Protein AF-A0A1G2BJH5-F1 (afdb_monomer)

Solvent-accessible surface area (backbone atoms only — not comparable to full-atom values): 9255 Å² total; per-residue (Å²): 137,87,85,88,83,87,76,66,68,89,82,49,71,80,88,60,64,67,27,56,28,34,37,33,25,47,55,52,72,94,43,48,67,60,52,50,51,55,51,32,71,76,46,79,70,42,60,51,77,48,66,36,75,42,27,45,55,39,62,68,63,79,41,74,65,32,55,54,51,52,48,44,44,51,58,42,42,40,68,60,23,53,36,45,31,40,36,36,33,43,56,61,62,34,68,76,72,56,25,59,83,67,36,97,41,74,65,56,45,48,54,50,50,54,51,51,39,53,53,40,43,54,52,50,38,71,79,36,75,82,39,49,71,45,35,32,41,32,42,79,55,98,91,38,84,44,78,44,73,63,79,77,98,69,83,90,86,86,131

Secondary structure (DSSP, 8-state):
-PPP----GGGS-TT----SEEEEE---GGGHHHHHHHHHHHHTT-EEEEE-TTTHHHHHTT-HHHHHHHHHIIIIIITTT--SEEEEEEESS-GGGT-GGGSSSHHHHHHHHHHHHHHHHHHHHHH-TTSEEEEEEEEEETTEEEEEE----S-----

Organism: NCBI:txid1798549

InterPro domains:
  IPR036874 Carbonic anhydrase superfamily [SSF53056] (22-122)
  IPR046871 RBE_0009-like [PF20393] (20-134)

Sequence (159 aa):
MHKNYSIPLASLPFEKHRCRSAAISCIDFRFLDADRQFIHSLTEGNFDHIKIAGAGKILLAGSPLRGEITNTIRNVCVKLHGITELIVLNHWDCGAYGSSKSFSSPQEEEERHIRDLTEVRSFLHSEFPSLAIIVGYSTVTGGQLEYRLVEHNGAPGNR

Structure (mmCIF, N/CA/C/O backbone):
data_AF-A0A1G2BJH5-F1
#
_entry.id   AF-A0A1G2BJH5-F1
#
loop_
_atom_site.group_PDB
_atom_site.id
_atom_site.type_symbol
_atom_site.label_atom_id
_atom_site.la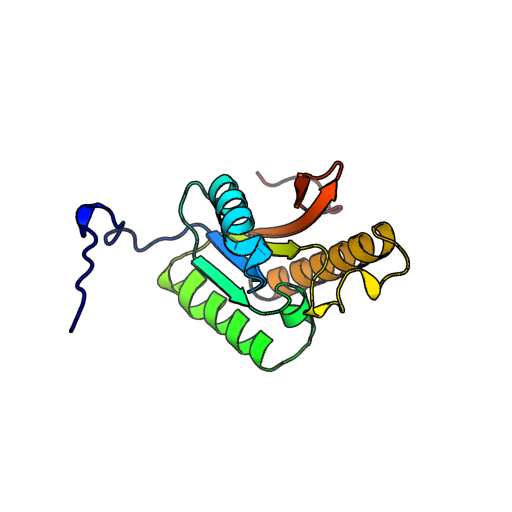bel_alt_id
_atom_site.label_comp_id
_atom_site.label_asym_id
_atom_site.label_entity_id
_atom_site.label_seq_id
_atom_site.pdbx_PDB_ins_code
_atom_site.Cartn_x
_atom_site.Cartn_y
_atom_site.Cartn_z
_atom_site.occupancy
_atom_site.B_iso_or_equiv
_atom_site.auth_seq_id
_atom_site.auth_comp_id
_atom_site.auth_asym_id
_atom_site.auth_atom_id
_atom_site.pdbx_PDB_model_num
ATOM 1 N N . MET A 1 1 ? -34.392 -6.679 -16.413 1.00 70.88 1 MET A N 1
ATOM 2 C CA . MET A 1 1 ? -34.359 -7.916 -15.602 1.00 70.88 1 MET A CA 1
ATOM 3 C C . MET A 1 1 ? -33.323 -7.706 -14.505 1.00 70.88 1 MET A C 1
ATOM 5 O O . MET A 1 1 ? -32.163 -7.505 -14.838 1.00 70.88 1 MET A O 1
ATOM 9 N N . HIS A 1 2 ? -33.729 -7.637 -13.237 1.00 81.75 2 HIS A N 1
ATOM 10 C CA . HIS A 1 2 ? -32.799 -7.453 -12.115 1.00 81.75 2 HIS A CA 1
ATOM 11 C C . HIS A 1 2 ? -32.342 -8.826 -11.608 1.00 81.75 2 HIS A C 1
ATOM 13 O O . HIS A 1 2 ? -33.177 -9.699 -11.382 1.00 81.75 2 HIS A O 1
ATOM 19 N N . LYS A 1 3 ? -31.026 -9.035 -11.476 1.00 88.50 3 LYS A N 1
ATOM 20 C CA . LYS A 1 3 ? -30.456 -10.212 -10.805 1.00 88.50 3 LYS A CA 1
ATOM 21 C C . LYS A 1 3 ? -30.138 -9.825 -9.364 1.00 88.50 3 LYS A C 1
ATOM 23 O O . LYS A 1 3 ? -29.388 -8.877 -9.151 1.00 88.50 3 LYS A O 1
ATOM 28 N N . ASN A 1 4 ? -30.705 -10.555 -8.408 1.00 92.38 4 ASN A N 1
ATOM 29 C CA . ASN A 1 4 ? -30.448 -10.354 -6.985 1.00 92.38 4 ASN A CA 1
ATOM 30 C C . ASN A 1 4 ? -29.336 -11.301 -6.525 1.00 92.38 4 ASN A C 1
ATOM 32 O O . ASN A 1 4 ? -29.376 -12.492 -6.829 1.00 92.38 4 ASN A O 1
ATOM 36 N N . TYR A 1 5 ? -28.379 -10.769 -5.769 1.00 93.50 5 TYR A N 1
ATOM 37 C CA . TYR A 1 5 ? -27.326 -11.527 -5.095 1.00 93.50 5 TYR A CA 1
ATOM 38 C C . TYR A 1 5 ? -27.412 -11.215 -3.600 1.00 93.50 5 TYR A C 1
ATOM 40 O O . TYR A 1 5 ? -27.575 -10.053 -3.229 1.00 93.50 5 TYR A O 1
ATOM 48 N N . SER A 1 6 ? -27.330 -12.232 -2.744 1.00 93.50 6 SER A N 1
ATOM 49 C CA . SER A 1 6 ? -27.428 -12.079 -1.289 1.00 93.50 6 SER A CA 1
ATOM 50 C C . SER A 1 6 ? -26.234 -12.718 -0.596 1.00 93.50 6 SER A C 1
ATOM 52 O O . SER A 1 6 ? -25.885 -13.858 -0.901 1.00 93.50 6 SER A O 1
ATOM 54 N N . ILE A 1 7 ? -25.659 -12.006 0.370 1.00 92.62 7 ILE A N 1
ATOM 55 C CA . ILE A 1 7 ? -24.632 -12.516 1.279 1.00 92.62 7 ILE A CA 1
ATOM 56 C C . ILE A 1 7 ? -25.258 -12.563 2.680 1.00 92.62 7 ILE A C 1
ATOM 58 O O . ILE A 1 7 ? -25.816 -11.550 3.109 1.00 92.62 7 ILE A O 1
ATOM 62 N N . PRO A 1 8 ? -25.217 -13.702 3.394 1.00 92.75 8 PRO A N 1
ATOM 63 C CA . PRO A 1 8 ? -25.731 -13.774 4.757 1.00 92.75 8 PRO A CA 1
ATOM 64 C C . PRO A 1 8 ? -25.012 -12.779 5.673 1.00 92.75 8 PRO A C 1
ATOM 66 O O . PRO A 1 8 ? -23.789 -12.781 5.744 1.00 92.75 8 PRO A O 1
ATOM 69 N N . LEU A 1 9 ? -25.749 -11.964 6.435 1.00 90.31 9 LEU A N 1
ATOM 70 C CA . LEU A 1 9 ? -25.121 -11.013 7.367 1.00 90.31 9 LEU A CA 1
ATOM 71 C C . LEU A 1 9 ? -24.232 -11.719 8.402 1.00 90.31 9 LEU A C 1
ATOM 73 O O . LEU A 1 9 ? -23.202 -11.183 8.789 1.00 90.31 9 LEU A O 1
ATOM 77 N N . ALA A 1 10 ? -24.584 -12.951 8.783 1.00 89.75 10 ALA A N 1
ATOM 78 C CA . ALA A 1 10 ? -23.805 -13.779 9.701 1.00 89.75 10 ALA A CA 1
ATOM 79 C C . ALA A 1 10 ? -22.397 -14.140 9.184 1.00 89.75 10 ALA A C 1
ATOM 81 O O . ALA A 1 10 ? -21.549 -14.530 9.981 1.00 89.75 10 ALA A O 1
ATOM 82 N N . SER A 1 11 ? -22.127 -14.019 7.876 1.00 88.31 11 SER A N 1
ATOM 83 C CA . SER A 1 11 ? -20.782 -14.223 7.320 1.00 88.31 11 SER A CA 1
ATOM 84 C C . SER A 1 11 ? -19.931 -12.950 7.308 1.00 88.31 11 SER A C 1
ATOM 86 O O . SER A 1 11 ? -18.807 -12.980 6.813 1.00 88.31 11 SER A O 1
ATOM 88 N N . LEU A 1 12 ? -20.461 -11.826 7.796 1.00 87.88 12 LEU A N 1
ATOM 89 C CA . LEU A 1 12 ? -19.784 -10.534 7.828 1.00 87.88 12 LEU A CA 1
ATOM 90 C C . LEU A 1 12 ? -19.560 -10.091 9.282 1.00 87.88 12 LEU A C 1
ATOM 92 O O . LEU A 1 12 ? -20.447 -10.245 10.122 1.00 87.88 12 LEU A O 1
ATOM 96 N N . PRO A 1 13 ? -18.394 -9.514 9.610 1.00 84.25 13 PRO A N 1
ATOM 97 C CA . PRO A 1 13 ? -18.048 -9.167 10.983 1.00 84.25 13 PRO A CA 1
ATOM 98 C C . PRO A 1 13 ? -18.628 -7.803 11.409 1.00 84.25 13 PRO A C 1
ATOM 100 O O . PRO A 1 13 ? -17.881 -6.941 11.854 1.00 84.25 13 PRO A O 1
ATOM 103 N N . PHE A 1 14 ? -19.943 -7.587 11.285 1.00 82.25 14 PHE A N 1
ATOM 104 C CA . PHE A 1 14 ? -20.576 -6.279 11.554 1.00 82.25 14 PHE A CA 1
ATOM 105 C C . PHE A 1 14 ? -20.359 -5.741 12.975 1.00 82.25 14 PHE A C 1
ATOM 107 O O . PHE A 1 14 ? -20.275 -4.531 13.158 1.00 82.25 14 PHE A O 1
ATOM 114 N N . GLU A 1 15 ? -20.216 -6.629 13.958 1.00 80.12 15 GLU A N 1
ATOM 115 C CA . GLU A 1 15 ? -19.953 -6.266 15.359 1.00 80.12 15 GLU A CA 1
ATOM 116 C C . GLU A 1 15 ? -18.501 -5.804 15.600 1.00 80.12 15 GLU A C 1
ATOM 118 O O . GLU A 1 15 ? -18.168 -5.266 16.658 1.00 80.12 15 GLU A O 1
ATOM 123 N N . LYS A 1 16 ? -17.588 -6.032 14.642 1.00 80.69 16 LYS A N 1
ATOM 124 C CA . LYS A 1 16 ? -16.192 -5.601 14.763 1.00 80.69 16 LYS A CA 1
ATOM 125 C C . LYS A 1 16 ? -16.062 -4.151 14.309 1.00 80.69 16 LYS A C 1
ATOM 127 O O . LYS A 1 16 ? -15.967 -3.864 13.123 1.00 80.69 16 LYS A O 1
ATOM 132 N N . HIS A 1 17 ? -15.950 -3.244 15.273 1.00 77.75 17 HIS A N 1
ATOM 133 C CA . HIS A 1 17 ? -15.637 -1.831 15.016 1.00 77.75 17 HIS A CA 1
ATOM 134 C C . HIS A 1 17 ? -14.144 -1.504 15.115 1.00 77.75 17 HIS A C 1
ATOM 136 O O . HIS A 1 17 ? -13.753 -0.353 14.953 1.00 77.75 17 HIS A O 1
ATOM 142 N N . ARG A 1 18 ? -13.308 -2.507 15.414 1.00 84.12 18 ARG A N 1
ATOM 143 C CA . ARG A 1 18 ? -11.859 -2.351 15.506 1.00 84.12 18 ARG A CA 1
ATOM 144 C C . ARG A 1 18 ? -11.133 -3.145 14.437 1.00 84.12 18 ARG A C 1
ATOM 146 O O . ARG A 1 18 ? -11.415 -4.323 14.207 1.00 84.12 18 ARG A O 1
ATOM 153 N N . CYS A 1 19 ? -10.151 -2.486 13.850 1.00 86.56 19 CYS A N 1
ATOM 154 C CA . CYS A 1 19 ? -9.262 -3.015 12.844 1.00 86.56 19 CYS A CA 1
ATOM 155 C C . CYS A 1 19 ? -7.834 -2.764 13.319 1.00 86.56 19 CYS A C 1
ATOM 157 O O . CYS A 1 19 ? -7.489 -1.628 13.620 1.00 86.56 19 CYS A O 1
ATOM 159 N N . ARG A 1 20 ? -7.013 -3.809 13.448 1.00 89.94 20 ARG A N 1
ATOM 160 C CA . ARG A 1 20 ? -5.632 -3.652 13.935 1.00 89.94 20 ARG A CA 1
ATOM 161 C C . ARG A 1 20 ? -4.755 -2.947 12.902 1.00 89.94 20 ARG A C 1
ATOM 163 O O . ARG A 1 20 ? -3.885 -2.162 13.273 1.00 89.94 20 ARG A O 1
ATOM 170 N N . SER A 1 21 ? -5.010 -3.208 11.626 1.00 96.38 21 SER A N 1
ATOM 171 C CA . SER A 1 21 ? -4.107 -2.846 10.542 1.00 96.38 21 SER A CA 1
ATOM 172 C C . SER A 1 21 ? -4.85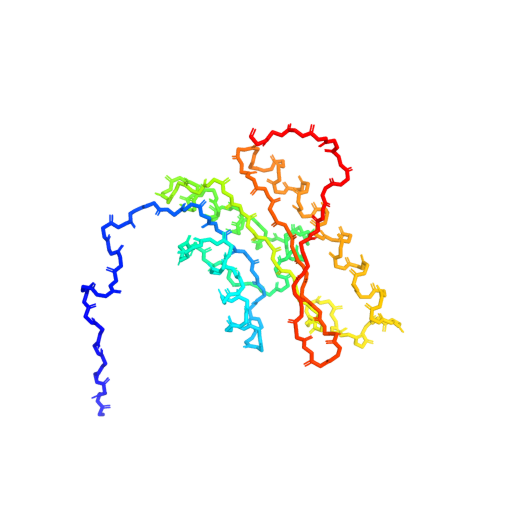0 -2.062 9.466 1.00 96.38 21 SER A C 1
ATOM 174 O O . SER A 1 21 ? -6.034 -2.281 9.219 1.00 96.38 21 SER A O 1
ATOM 176 N N . ALA A 1 22 ? -4.154 -1.167 8.782 1.00 97.81 22 ALA A N 1
ATOM 177 C CA . ALA A 1 22 ? -4.567 -0.700 7.464 1.00 97.81 22 ALA A CA 1
ATOM 178 C C . ALA A 1 22 ? -3.466 -1.014 6.456 1.00 97.81 22 ALA A C 1
ATOM 180 O O . ALA A 1 22 ? -2.295 -1.134 6.817 1.00 97.81 22 ALA A O 1
ATOM 181 N N . ALA A 1 23 ? -3.831 -1.126 5.188 1.00 98.19 23 ALA A N 1
ATOM 182 C CA . ALA A 1 23 ? -2.897 -1.346 4.103 1.00 98.19 23 ALA A CA 1
ATOM 183 C C . ALA A 1 23 ? -3.153 -0.389 2.941 1.00 98.19 23 ALA A C 1
ATOM 185 O O . ALA A 1 23 ? -4.296 -0.097 2.590 1.00 98.19 23 ALA A O 1
ATOM 186 N N . ILE A 1 24 ? -2.073 0.050 2.304 1.00 98.44 24 ILE A N 1
ATOM 187 C CA . ILE A 1 24 ? -2.071 0.828 1.069 1.00 98.44 24 ILE A CA 1
ATOM 188 C C . ILE A 1 24 ? -1.361 -0.006 0.009 1.00 98.44 24 ILE A C 1
ATOM 190 O O . ILE A 1 24 ? -0.232 -0.442 0.215 1.00 98.44 24 ILE A O 1
ATOM 194 N N . SER A 1 25 ? -2.003 -0.231 -1.132 1.00 98.38 25 SER A N 1
ATOM 195 C CA . SER A 1 25 ? -1.370 -0.914 -2.272 1.00 98.38 25 SER A CA 1
ATOM 196 C C . SER A 1 25 ? -1.902 -0.368 -3.589 1.00 98.38 25 SER A C 1
ATOM 198 O O . SER A 1 25 ? -2.861 0.411 -3.608 1.00 98.38 25 SER A O 1
ATOM 200 N N . CYS A 1 26 ? -1.276 -0.761 -4.695 1.00 98.12 26 CYS A N 1
ATOM 201 C CA . CYS A 1 26 ? -1.670 -0.256 -5.998 1.00 98.12 26 CYS A CA 1
ATOM 202 C C . CYS A 1 26 ? -3.081 -0.733 -6.371 1.00 98.12 26 CYS A C 1
ATOM 204 O O . CYS A 1 26 ? -3.491 -1.845 -6.033 1.00 98.12 26 CYS A O 1
ATOM 206 N N . ILE A 1 27 ? -3.813 0.103 -7.110 1.00 97.94 27 ILE A N 1
ATOM 207 C CA . ILE A 1 27 ? -5.110 -0.251 -7.715 1.00 97.94 27 ILE A CA 1
ATOM 208 C C . ILE A 1 27 ? -4.975 -1.260 -8.875 1.00 97.94 27 ILE A C 1
ATOM 210 O O . ILE A 1 27 ? -5.971 -1.671 -9.461 1.00 97.94 27 ILE A O 1
ATOM 214 N N . ASP A 1 28 ? -3.749 -1.653 -9.220 1.00 98.19 28 ASP A N 1
ATOM 215 C CA . ASP A 1 28 ? -3.454 -2.592 -10.297 1.00 98.19 28 ASP A CA 1
ATOM 216 C C . ASP A 1 28 ? -4.157 -3.941 -10.079 1.00 98.19 28 ASP A C 1
ATOM 218 O O . ASP A 1 28 ? -3.855 -4.693 -9.148 1.00 98.19 28 ASP A O 1
ATOM 222 N N . PHE A 1 29 ? -5.117 -4.249 -10.954 1.00 97.56 29 PHE A N 1
ATOM 223 C CA . PHE A 1 29 ? -5.961 -5.436 -10.836 1.00 97.56 29 PHE A CA 1
ATOM 224 C C . PHE A 1 29 ? -5.169 -6.741 -10.975 1.00 97.56 29 PHE A C 1
ATOM 226 O O . PHE A 1 29 ? -5.620 -7.768 -10.472 1.00 97.56 29 PHE A O 1
ATOM 233 N N . ARG A 1 30 ? -3.983 -6.707 -11.603 1.00 97.38 30 ARG A N 1
ATOM 234 C CA . ARG A 1 30 ? -3.105 -7.878 -11.759 1.00 97.38 30 ARG A CA 1
ATOM 235 C C . ARG A 1 30 ? -2.625 -8.414 -10.409 1.00 97.38 30 ARG A C 1
ATOM 237 O O . ARG A 1 30 ? -2.326 -9.597 -10.297 1.00 97.38 30 ARG A O 1
ATOM 244 N N . PHE A 1 31 ? -2.588 -7.552 -9.393 1.00 97.31 31 PHE A N 1
ATOM 245 C CA . PHE A 1 31 ? -2.088 -7.858 -8.054 1.00 97.31 31 PHE A CA 1
ATOM 246 C C . PHE A 1 31 ? -3.196 -7.921 -7.001 1.00 97.31 31 PHE A C 1
ATOM 248 O O . PHE A 1 31 ? -2.912 -8.186 -5.839 1.00 97.31 31 PHE A O 1
ATOM 255 N N . LEU A 1 32 ? -4.464 -7.695 -7.373 1.00 95.12 32 LEU A N 1
ATOM 256 C CA . LEU A 1 32 ? -5.570 -7.548 -6.421 1.00 95.12 32 LEU A CA 1
ATOM 257 C C . LEU A 1 32 ? -5.662 -8.720 -5.432 1.00 95.12 32 LEU A C 1
ATOM 259 O O . LEU A 1 32 ? -5.656 -8.496 -4.220 1.00 95.12 32 LEU A O 1
ATOM 263 N N . ASP A 1 33 ? -5.719 -9.946 -5.951 1.00 96.50 33 ASP A N 1
ATOM 264 C CA . ASP A 1 33 ? -5.889 -11.147 -5.132 1.00 96.50 33 ASP A CA 1
ATOM 265 C C . ASP A 1 33 ? -4.607 -11.534 -4.394 1.00 96.50 33 ASP A C 1
ATOM 267 O O . ASP A 1 33 ? -4.676 -11.956 -3.239 1.00 96.50 33 ASP A O 1
ATOM 271 N N . ALA A 1 34 ? -3.446 -11.381 -5.035 1.00 97.25 34 ALA A N 1
ATOM 272 C CA . ALA A 1 34 ? -2.155 -11.708 -4.436 1.00 97.25 34 ALA A CA 1
ATOM 273 C C . ALA A 1 34 ? -1.819 -10.755 -3.278 1.00 97.25 34 ALA A C 1
ATOM 275 O O . ALA A 1 34 ? -1.511 -11.213 -2.179 1.00 97.25 34 ALA A O 1
ATOM 276 N N . ASP A 1 35 ? -1.994 -9.444 -3.477 1.00 97.44 35 ASP A N 1
ATOM 277 C CA . ASP A 1 35 ? -1.778 -8.436 -2.437 1.00 97.44 35 ASP A CA 1
ATOM 278 C C . ASP A 1 35 ? -2.723 -8.669 -1.269 1.00 97.44 35 ASP A C 1
ATOM 280 O O . ASP A 1 35 ? -2.308 -8.641 -0.112 1.00 97.44 35 ASP A O 1
ATOM 284 N N . ARG A 1 36 ? -4.007 -8.918 -1.563 1.00 95.62 36 ARG A N 1
ATOM 285 C CA . ARG A 1 36 ? -4.997 -9.186 -0.524 1.00 95.62 36 ARG A CA 1
ATOM 286 C C . ARG A 1 36 ? -4.602 -10.411 0.292 1.00 95.62 36 ARG A C 1
ATOM 288 O O . ARG A 1 36 ? -4.660 -10.337 1.512 1.00 95.62 36 ARG A O 1
ATOM 295 N N . GLN A 1 37 ? -4.198 -11.509 -0.348 1.00 96.25 37 GLN A N 1
ATOM 296 C CA . GLN A 1 37 ? -3.766 -12.726 0.346 1.00 96.25 37 GLN A CA 1
ATOM 297 C C . GLN A 1 37 ? -2.513 -12.493 1.193 1.00 96.25 37 GLN A C 1
ATOM 299 O O . GLN A 1 37 ? -2.477 -12.904 2.353 1.00 96.25 37 GLN A O 1
ATOM 304 N N . PHE A 1 38 ? -1.518 -11.788 0.655 1.00 97.12 38 PHE A N 1
ATOM 305 C CA . PHE A 1 38 ? -0.302 -11.471 1.392 1.00 97.12 38 PHE A CA 1
ATOM 306 C C . PHE A 1 38 ? -0.596 -10.590 2.614 1.00 97.12 38 PHE A C 1
ATOM 308 O O . PHE A 1 38 ? -0.221 -10.945 3.729 1.00 97.12 38 PHE A O 1
ATOM 315 N N . ILE A 1 39 ? -1.351 -9.499 2.454 1.00 96.50 39 ILE A N 1
ATOM 316 C CA . ILE A 1 39 ? -1.729 -8.625 3.577 1.00 96.50 39 ILE A CA 1
ATOM 317 C C . ILE A 1 39 ? -2.574 -9.392 4.599 1.00 96.50 39 ILE A C 1
ATOM 319 O O . ILE A 1 39 ? -2.364 -9.262 5.802 1.00 96.50 39 ILE A O 1
ATOM 323 N N . HIS A 1 40 ? -3.503 -10.228 4.141 1.00 94.69 40 HIS A N 1
ATOM 324 C CA . HIS A 1 40 ? -4.319 -11.075 5.008 1.00 94.69 40 HIS A CA 1
ATOM 325 C C . HIS A 1 40 ? -3.461 -12.018 5.861 1.00 94.69 40 HIS A C 1
ATOM 327 O O . HIS A 1 40 ? -3.764 -12.210 7.034 1.00 94.69 40 HIS A O 1
ATOM 333 N N . SER A 1 41 ? -2.356 -12.541 5.314 1.00 94.25 41 SER A N 1
ATOM 334 C CA . SER A 1 41 ? -1.408 -13.366 6.073 1.00 94.25 41 SER A CA 1
ATOM 335 C C . SER A 1 41 ? -0.648 -12.591 7.159 1.00 94.25 41 SER A C 1
ATOM 337 O O . SER A 1 41 ? -0.290 -13.175 8.176 1.00 94.25 41 SER A O 1
ATOM 339 N N . LEU A 1 42 ? -0.446 -11.279 6.980 1.00 93.00 42 LEU A N 1
ATOM 340 C CA . LEU A 1 42 ? 0.203 -10.405 7.968 1.00 93.00 42 LEU A CA 1
ATOM 341 C C . LEU A 1 42 ? -0.757 -9.904 9.055 1.00 93.00 42 LEU A C 1
ATOM 343 O O . LEU A 1 42 ? -0.330 -9.576 10.156 1.00 93.00 42 LEU A O 1
ATOM 347 N N . THR A 1 43 ? -2.045 -9.817 8.729 1.00 92.19 43 THR A N 1
ATOM 348 C CA . THR A 1 43 ? -3.068 -9.115 9.529 1.00 92.19 43 THR A CA 1
ATOM 349 C C . THR A 1 43 ? -4.153 -10.049 10.066 1.00 92.19 43 THR A C 1
ATOM 351 O O . THR A 1 43 ? -5.167 -9.596 10.599 1.00 92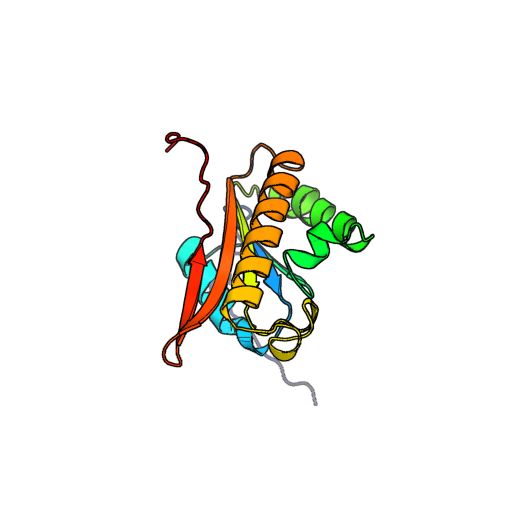.19 43 THR A O 1
ATOM 354 N N . GLU A 1 44 ? -3.958 -11.359 9.890 1.00 85.12 44 GLU A N 1
ATOM 355 C CA . GLU A 1 44 ? -4.850 -12.440 10.329 1.00 85.12 44 GLU A CA 1
ATOM 356 C C . GLU A 1 44 ? -6.307 -12.322 9.858 1.00 85.12 44 GLU A C 1
ATOM 358 O O . GLU A 1 44 ? -7.203 -12.906 10.468 1.00 85.12 44 GLU A O 1
ATOM 363 N N . GLY A 1 45 ? -6.603 -11.553 8.808 1.00 79.88 45 GLY A N 1
ATOM 364 C CA . GLY A 1 45 ? -8.005 -11.346 8.443 1.00 79.88 45 GLY A CA 1
ATOM 365 C C . GLY A 1 45 ? -8.427 -9.938 8.134 1.00 79.88 45 GLY A C 1
ATOM 366 O O . GLY A 1 45 ? -9.290 -9.719 7.285 1.00 79.88 45 GLY A O 1
ATOM 367 N N . ASN A 1 46 ? -7.914 -9.003 8.924 1.00 85.38 46 ASN A N 1
ATOM 368 C CA . ASN A 1 46 ? -8.690 -7.825 9.271 1.00 85.38 46 ASN A CA 1
ATOM 369 C C . ASN A 1 46 ? -7.861 -6.562 9.082 1.00 85.38 46 ASN A C 1
ATOM 371 O O . ASN A 1 46 ? -7.045 -6.208 9.935 1.00 85.38 46 ASN A O 1
ATOM 375 N N . PHE A 1 47 ? -8.085 -5.900 7.951 1.00 94.50 47 PHE A N 1
ATOM 376 C CA . PHE A 1 47 ? -7.415 -4.660 7.608 1.00 94.50 47 PHE A CA 1
ATOM 377 C C . PHE A 1 47 ? -8.310 -3.747 6.764 1.00 94.50 47 PHE A C 1
ATOM 379 O O . PHE A 1 47 ? -9.062 -4.216 5.906 1.00 94.50 47 PHE A O 1
ATOM 386 N N . ASP A 1 48 ? -8.177 -2.437 6.960 1.00 95.69 48 ASP A N 1
ATOM 387 C CA . ASP A 1 48 ? -8.703 -1.450 6.017 1.00 95.69 48 ASP A CA 1
ATOM 388 C C . ASP A 1 48 ? -7.805 -1.423 4.775 1.00 95.69 48 ASP A C 1
ATOM 390 O O . ASP A 1 48 ? -6.587 -1.291 4.907 1.00 95.69 48 ASP A O 1
ATOM 394 N N . HIS A 1 49 ? -8.364 -1.513 3.564 1.00 96.50 49 HIS A N 1
ATOM 395 C CA . HIS A 1 49 ? -7.562 -1.529 2.333 1.00 96.50 49 HIS A CA 1
ATOM 396 C C . HIS A 1 49 ? -7.776 -0.282 1.478 1.00 96.50 49 HIS A C 1
ATOM 398 O O . HIS A 1 49 ? -8.809 -0.120 0.833 1.00 96.50 49 HIS A O 1
ATOM 404 N N . ILE A 1 50 ? -6.760 0.575 1.414 1.00 97.69 50 ILE A N 1
ATOM 405 C CA . ILE A 1 50 ? -6.717 1.728 0.515 1.00 97.69 50 ILE A CA 1
ATOM 406 C C . ILE A 1 50 ? -6.005 1.303 -0.778 1.00 97.69 50 ILE A C 1
ATOM 408 O O . ILE A 1 50 ? -4.792 1.080 -0.810 1.00 97.69 50 ILE A O 1
ATOM 412 N N . LYS A 1 51 ? -6.765 1.181 -1.869 1.00 97.50 51 LYS A N 1
ATOM 413 C CA . LYS A 1 51 ? -6.245 0.893 -3.214 1.00 97.50 51 LYS A CA 1
ATOM 414 C C . LYS A 1 51 ? -6.087 2.195 -3.998 1.00 97.50 51 LYS A C 1
ATOM 416 O O . LYS A 1 51 ? -7.079 2.857 -4.286 1.00 97.50 51 LYS A O 1
ATOM 421 N N . ILE A 1 52 ? -4.858 2.563 -4.365 1.00 97.38 52 ILE A N 1
ATOM 422 C CA . ILE A 1 52 ? -4.582 3.818 -5.084 1.00 97.38 52 ILE A CA 1
ATOM 423 C C . ILE A 1 52 ? -3.420 3.664 -6.066 1.00 97.38 52 ILE A C 1
ATOM 425 O O . ILE A 1 52 ? -2.468 2.935 -5.800 1.00 97.38 52 ILE A O 1
ATOM 429 N N . ALA A 1 53 ? -3.476 4.343 -7.214 1.00 97.06 53 ALA A N 1
ATOM 430 C CA . ALA A 1 53 ? -2.422 4.274 -8.224 1.00 97.06 53 ALA A CA 1
ATOM 431 C C . ALA A 1 53 ? -1.044 4.638 -7.637 1.00 97.06 53 ALA A C 1
ATOM 433 O O . ALA A 1 53 ? -0.854 5.714 -7.073 1.00 97.06 53 ALA A O 1
ATOM 434 N N . GLY A 1 54 ? -0.081 3.723 -7.769 1.00 96.44 54 GLY A N 1
ATOM 435 C CA . GLY A 1 54 ? 1.300 3.917 -7.326 1.00 96.44 54 GLY A CA 1
ATOM 436 C C . GLY A 1 54 ? 1.557 3.780 -5.824 1.00 96.44 54 GLY A C 1
ATOM 437 O O . GLY A 1 54 ? 2.719 3.864 -5.446 1.00 96.44 54 GLY A O 1
ATOM 438 N N . ALA A 1 55 ? 0.535 3.557 -4.987 1.00 97.25 55 ALA A N 1
ATOM 439 C CA . ALA A 1 55 ? 0.658 3.265 -3.550 1.00 97.25 55 ALA A CA 1
ATOM 440 C C . ALA A 1 55 ? 1.658 4.159 -2.787 1.00 97.25 55 ALA A C 1
ATOM 442 O O . ALA A 1 55 ? 1.341 5.301 -2.459 1.00 97.25 55 ALA A O 1
ATOM 443 N N . GLY A 1 56 ? 2.876 3.675 -2.518 1.00 97.06 56 GLY A N 1
ATOM 444 C CA . GLY A 1 56 ? 3.917 4.467 -1.863 1.00 97.06 56 GLY A CA 1
ATOM 445 C C . GLY A 1 5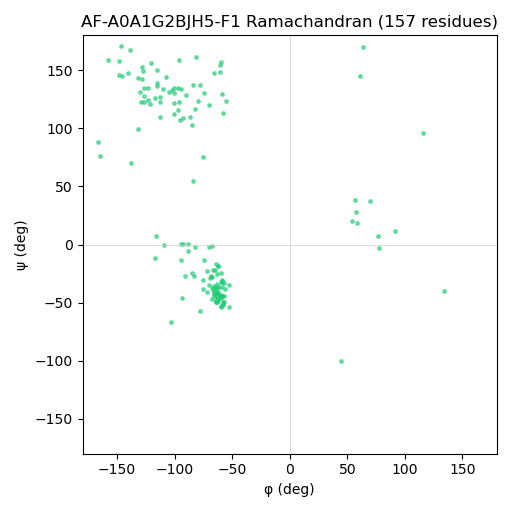6 ? 4.320 5.708 -2.666 1.00 97.06 56 GLY A C 1
ATOM 446 O O . GLY A 1 56 ? 4.513 6.782 -2.102 1.00 97.06 56 GLY A O 1
ATOM 447 N N . LYS A 1 57 ? 4.357 5.612 -3.999 1.00 97.56 57 LYS A N 1
ATOM 448 C CA . LYS A 1 57 ? 4.755 6.719 -4.879 1.00 97.56 57 LYS A CA 1
ATOM 449 C C . LYS A 1 57 ? 3.879 7.954 -4.707 1.00 97.56 57 LYS A C 1
ATOM 451 O O . LYS A 1 57 ? 4.392 9.070 -4.654 1.00 97.56 57 LYS A O 1
ATOM 456 N N . ILE A 1 58 ? 2.556 7.768 -4.626 1.00 96.88 58 ILE A N 1
ATOM 457 C CA . ILE A 1 58 ? 1.622 8.898 -4.530 1.00 96.88 58 ILE A CA 1
ATOM 458 C C . ILE A 1 58 ? 1.757 9.630 -3.187 1.00 96.88 58 ILE A C 1
ATOM 460 O O . ILE A 1 58 ? 1.549 10.842 -3.131 1.00 96.88 58 ILE A O 1
ATOM 464 N N . LEU A 1 59 ? 2.200 8.932 -2.133 1.00 96.69 59 LEU A N 1
ATOM 465 C CA . LEU A 1 59 ? 2.493 9.533 -0.829 1.00 96.69 59 LEU A CA 1
ATOM 466 C C . LEU A 1 59 ? 3.726 10.448 -0.871 1.00 96.69 59 LEU A C 1
ATOM 468 O O . LEU A 1 59 ? 3.780 11.434 -0.137 1.00 96.69 59 LEU A O 1
ATOM 472 N N . LEU A 1 60 ? 4.686 10.179 -1.760 1.00 96.00 60 LEU A N 1
ATOM 473 C CA . LEU A 1 60 ? 5.860 11.037 -1.954 1.00 96.00 60 LEU A CA 1
ATOM 474 C C . LEU A 1 60 ? 5.608 12.198 -2.919 1.00 96.00 60 LEU A C 1
ATOM 476 O O . LEU A 1 60 ? 6.255 13.233 -2.810 1.00 96.00 60 LEU A O 1
ATOM 480 N N . ALA A 1 61 ? 4.638 12.072 -3.825 1.00 88.88 61 ALA A N 1
ATOM 481 C CA . ALA A 1 61 ? 4.420 13.014 -4.925 1.00 88.88 61 ALA A CA 1
ATOM 482 C C . ALA A 1 61 ? 3.951 14.430 -4.516 1.00 88.88 61 ALA A C 1
ATOM 484 O O . ALA A 1 61 ? 3.717 15.257 -5.392 1.00 88.88 61 ALA A O 1
ATOM 485 N N . GLY A 1 62 ? 3.752 14.718 -3.221 1.00 77.75 62 GLY A N 1
ATOM 486 C CA . GLY A 1 62 ? 3.311 16.038 -2.736 1.00 77.75 62 GLY A CA 1
ATOM 487 C C . GLY A 1 62 ? 1.966 16.512 -3.311 1.00 77.75 62 GLY A C 1
ATOM 488 O O . GLY A 1 62 ? 1.670 17.702 -3.289 1.00 77.75 62 GLY A O 1
ATOM 489 N N . SER A 1 63 ? 1.166 15.594 -3.859 1.00 89.06 63 SER A N 1
ATOM 490 C CA . SER A 1 63 ? -0.094 15.892 -4.547 1.00 89.06 63 SER A CA 1
ATOM 491 C C . SER A 1 63 ? -1.259 16.096 -3.563 1.00 89.06 63 SER A C 1
ATOM 493 O O . SER A 1 63 ? -1.188 15.603 -2.437 1.00 89.06 63 SER A O 1
ATOM 495 N N . PRO A 1 64 ? -2.377 16.731 -3.971 1.00 93.56 64 PRO A N 1
ATOM 496 C CA . PRO A 1 64 ? -3.587 16.805 -3.142 1.00 93.56 64 PRO A CA 1
ATOM 497 C C . PRO A 1 64 ? -4.078 15.432 -2.655 1.00 93.56 64 PRO A C 1
ATOM 499 O O . PRO A 1 64 ? -4.487 15.295 -1.502 1.00 93.56 64 PRO A O 1
ATOM 502 N N . LEU A 1 65 ? -3.923 14.392 -3.484 1.00 94.25 65 LEU A N 1
ATOM 503 C CA . LEU A 1 65 ? -4.270 13.013 -3.128 1.00 94.25 65 LEU A CA 1
ATOM 504 C C . LEU A 1 65 ? -3.488 12.499 -1.913 1.00 94.25 65 LEU A C 1
ATOM 506 O O . LEU A 1 65 ? -4.038 11.738 -1.123 1.00 94.25 65 LEU A O 1
ATOM 510 N N . ARG A 1 66 ? -2.237 12.936 -1.703 1.00 95.56 66 ARG A N 1
ATOM 511 C CA . ARG A 1 66 ? -1.486 12.606 -0.477 1.00 95.56 66 ARG A CA 1
ATOM 512 C C . ARG A 1 66 ? -2.259 13.056 0.763 1.00 95.56 66 ARG A C 1
ATOM 514 O O . ARG A 1 66 ? -2.351 12.291 1.717 1.00 95.56 66 ARG A O 1
ATOM 521 N N . GLY A 1 67 ? -2.814 14.269 0.737 1.00 96.38 67 GLY A N 1
ATOM 522 C CA . GLY A 1 67 ? -3.603 14.824 1.837 1.00 96.38 67 GLY A CA 1
ATOM 523 C C . GLY A 1 67 ? -4.914 14.072 2.064 1.00 96.38 67 GLY A C 1
ATOM 524 O O . GLY A 1 67 ? -5.297 13.826 3.203 1.00 96.38 67 GLY A O 1
ATOM 525 N N . GLU A 1 68 ? -5.591 13.649 0.998 1.00 97.00 68 GLU A N 1
ATOM 526 C CA . GLU A 1 68 ? -6.806 12.829 1.104 1.00 97.00 68 GLU A CA 1
ATOM 527 C C . GLU A 1 68 ? -6.518 11.452 1.716 1.00 97.00 68 GLU A C 1
ATOM 529 O O . GLU A 1 68 ? -7.251 10.994 2.599 1.00 97.00 68 GLU A O 1
ATOM 534 N N . ILE A 1 69 ? -5.414 10.816 1.312 1.00 97.75 69 ILE A N 1
ATOM 535 C CA . ILE A 1 69 ? -4.981 9.527 1.861 1.00 97.75 69 ILE A CA 1
ATOM 536 C C . ILE A 1 69 ? -4.634 9.676 3.346 1.00 97.75 69 ILE A C 1
ATOM 538 O O . ILE A 1 69 ? -5.148 8.917 4.168 1.00 97.75 69 ILE A O 1
ATOM 542 N N . THR A 1 70 ? -3.822 10.668 3.730 1.00 97.56 70 THR A N 1
ATOM 543 C CA . THR A 1 70 ? -3.476 10.870 5.147 1.00 97.56 70 THR A CA 1
ATOM 544 C C . THR A 1 70 ? -4.679 11.269 5.992 1.00 97.56 70 THR A C 1
ATOM 546 O O . THR A 1 70 ? -4.801 10.800 7.123 1.00 97.56 70 THR A O 1
ATOM 549 N N . ASN A 1 71 ? -5.612 12.060 5.458 1.00 97.94 71 ASN A N 1
ATOM 550 C CA . ASN A 1 71 ? -6.867 12.372 6.141 1.00 97.94 71 ASN A CA 1
ATOM 551 C C . ASN A 1 71 ? -7.742 11.132 6.333 1.00 97.94 71 ASN A C 1
ATOM 553 O O . ASN A 1 71 ? -8.341 10.982 7.398 1.00 97.94 71 ASN A O 1
ATOM 557 N N . THR A 1 72 ? -7.788 10.230 5.352 1.00 98.12 72 THR A N 1
ATOM 558 C CA . THR A 1 72 ? -8.502 8.951 5.465 1.00 98.12 72 THR A CA 1
ATOM 559 C C . THR A 1 72 ? -7.877 8.079 6.551 1.00 98.12 72 THR A C 1
ATOM 561 O O . THR A 1 72 ? -8.582 7.634 7.455 1.00 98.12 72 THR A O 1
ATOM 564 N N . ILE A 1 73 ? -6.549 7.921 6.546 1.00 98.19 73 ILE A N 1
ATOM 565 C CA . ILE A 1 73 ? -5.823 7.176 7.588 1.00 98.19 73 ILE A CA 1
ATOM 566 C C . ILE A 1 73 ? -6.107 7.783 8.966 1.00 98.19 73 ILE A C 1
ATOM 568 O O . ILE A 1 73 ? -6.485 7.075 9.896 1.00 98.19 73 ILE A O 1
ATOM 572 N N . ARG A 1 74 ? -5.979 9.107 9.103 1.00 98.31 74 ARG A N 1
ATOM 573 C CA . ARG A 1 74 ? -6.158 9.812 10.378 1.00 98.31 74 ARG A CA 1
ATOM 574 C C . ARG A 1 74 ? -7.581 9.691 10.905 1.00 98.31 74 ARG A C 1
ATOM 576 O O . ARG A 1 74 ? -7.780 9.420 12.086 1.00 98.31 74 ARG A O 1
ATOM 583 N N . ASN A 1 75 ? -8.566 9.970 10.059 1.00 98.06 75 ASN A N 1
ATOM 584 C CA . ASN A 1 75 ? -9.939 10.152 10.509 1.00 98.06 75 ASN A CA 1
ATOM 585 C C . ASN A 1 75 ? -10.753 8.867 10.496 1.00 98.06 75 ASN A C 1
ATOM 587 O O . ASN A 1 75 ? -11.669 8.771 11.299 1.00 98.06 75 ASN A O 1
ATOM 591 N N . VAL A 1 76 ? -10.424 7.901 9.641 1.00 96.69 76 VAL A N 1
ATOM 592 C CA . VAL A 1 76 ? -11.145 6.628 9.561 1.00 96.69 76 VAL A CA 1
ATOM 593 C C . VAL A 1 76 ? -10.334 5.542 10.250 1.00 96.69 76 VAL A C 1
ATOM 595 O O . VAL A 1 76 ? -10.721 5.089 11.325 1.00 96.69 76 VAL A O 1
ATOM 598 N N . CYS A 1 77 ? -9.170 5.191 9.704 1.00 97.00 77 CYS A N 1
ATOM 599 C CA . CYS A 1 77 ? -8.413 4.042 10.194 1.00 97.00 77 CYS A CA 1
ATOM 600 C C . CYS A 1 77 ? -7.973 4.222 11.655 1.00 97.00 77 CYS A C 1
ATOM 602 O O . CYS A 1 77 ? -8.188 3.343 12.483 1.00 97.00 77 CYS A O 1
ATOM 604 N N . VAL A 1 78 ? -7.391 5.373 12.008 1.00 97.00 78 VAL A N 1
ATOM 605 C CA . VAL A 1 78 ? -6.904 5.629 13.374 1.00 97.00 78 VAL A CA 1
ATOM 606 C C . VAL A 1 78 ? -8.055 5.969 14.318 1.00 97.00 78 VAL A C 1
ATOM 608 O O . VAL A 1 78 ? -8.231 5.302 15.333 1.00 97.00 78 VAL A O 1
ATOM 611 N N . LYS A 1 79 ? -8.845 7.008 14.018 1.00 96.25 79 LYS A N 1
ATOM 612 C CA . LYS A 1 79 ? -9.866 7.499 14.961 1.00 96.25 79 LYS A CA 1
ATOM 613 C C . LYS A 1 79 ? -11.074 6.576 15.107 1.00 96.25 79 LYS A C 1
ATOM 615 O O . LYS A 1 79 ? -11.566 6.442 16.223 1.00 96.25 79 LYS A O 1
ATOM 620 N N . LEU A 1 80 ? -11.578 5.995 14.016 1.00 95.06 80 LEU A N 1
ATOM 621 C CA . LEU A 1 80 ? -12.801 5.185 14.054 1.00 95.06 80 LEU A CA 1
ATOM 622 C C . LEU A 1 80 ? -12.488 3.703 14.231 1.00 95.06 80 LEU A C 1
ATOM 624 O O . LEU A 1 80 ? -13.103 3.060 15.075 1.00 95.06 80 LEU A O 1
ATOM 628 N N . HIS A 1 81 ? -11.527 3.170 13.473 1.00 94.88 81 HIS A N 1
ATOM 629 C CA . HIS A 1 81 ? -11.224 1.736 13.496 1.00 94.88 81 HIS A CA 1
ATOM 630 C C . HIS A 1 81 ? -10.085 1.362 14.458 1.00 94.88 81 HIS A C 1
ATOM 632 O O . HIS A 1 81 ? -9.944 0.192 14.812 1.00 94.88 81 HIS A O 1
ATOM 638 N N . GLY A 1 82 ? -9.310 2.331 14.950 1.00 95.62 82 GLY A N 1
ATOM 639 C CA . GLY A 1 82 ? -8.300 2.105 15.983 1.00 95.62 82 GLY A CA 1
ATOM 640 C C . GLY A 1 82 ? -7.084 1.296 15.528 1.00 95.62 82 GLY A C 1
ATOM 641 O O . GLY A 1 82 ? -6.589 0.496 16.324 1.00 95.62 82 GLY A O 1
ATOM 642 N N . ILE A 1 83 ? -6.611 1.487 14.289 1.00 96.81 83 ILE A N 1
ATOM 643 C CA . ILE A 1 83 ? -5.408 0.797 13.798 1.00 96.81 83 ILE A CA 1
ATOM 644 C C . ILE A 1 83 ? -4.172 1.131 14.641 1.00 96.81 83 ILE A C 1
ATOM 646 O O . ILE A 1 83 ? -4.013 2.246 15.140 1.00 96.81 83 ILE A O 1
ATOM 650 N N . THR A 1 84 ? -3.265 0.165 14.749 1.00 95.88 84 THR A N 1
ATOM 651 C CA . THR A 1 84 ? -1.952 0.301 15.397 1.00 95.88 84 THR A CA 1
ATOM 652 C C . THR A 1 84 ? -0.796 0.097 14.422 1.00 95.88 84 THR A C 1
ATOM 654 O O . THR A 1 84 ? 0.349 0.390 14.753 1.00 95.88 84 THR A O 1
ATOM 657 N N . GLU A 1 85 ? -1.075 -0.390 13.213 1.00 96.56 85 GLU A N 1
ATOM 658 C CA . GLU A 1 85 ? -0.075 -0.613 12.172 1.00 96.56 85 GLU A CA 1
ATOM 659 C C . GLU A 1 85 ? -0.605 -0.218 10.786 1.00 96.56 85 GLU A C 1
ATOM 661 O O . GLU A 1 85 ? -1.798 -0.334 10.490 1.00 96.56 85 GLU A O 1
ATOM 666 N N . LEU A 1 86 ? 0.300 0.266 9.937 1.00 98.31 86 LEU A N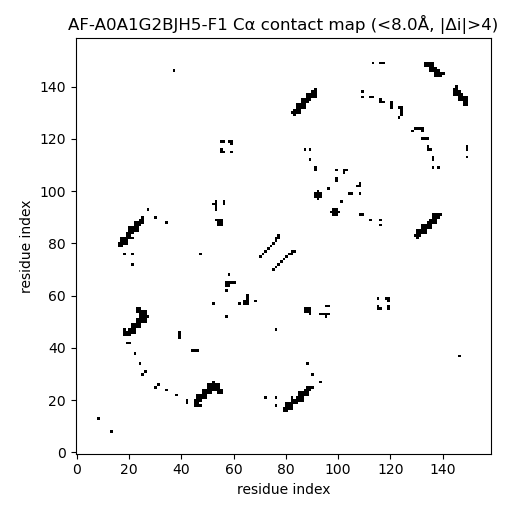 1
ATOM 667 C CA . LEU A 1 86 ? 0.024 0.670 8.564 1.00 98.31 86 LEU A CA 1
ATOM 668 C C . LEU A 1 86 ? 1.025 -0.004 7.627 1.00 98.31 86 LEU A C 1
ATOM 670 O O . LEU A 1 86 ? 2.236 0.167 7.768 1.00 98.31 86 LEU A O 1
ATOM 674 N N . ILE A 1 87 ? 0.504 -0.749 6.658 1.00 98.50 87 ILE A N 1
ATOM 675 C CA . ILE A 1 87 ? 1.276 -1.477 5.654 1.00 98.50 87 ILE A CA 1
ATOM 676 C C . ILE A 1 87 ? 1.245 -0.693 4.337 1.00 98.50 87 ILE A C 1
ATOM 678 O O . ILE A 1 87 ? 0.176 -0.292 3.885 1.00 98.50 87 ILE A O 1
ATOM 682 N N . VAL A 1 88 ? 2.386 -0.501 3.676 1.00 98.56 88 VAL A N 1
ATOM 683 C CA . VAL A 1 88 ? 2.446 0.039 2.306 1.00 98.56 88 VAL A CA 1
ATOM 684 C C . VAL A 1 88 ? 3.147 -0.950 1.390 1.00 98.56 88 VAL A C 1
ATOM 686 O O . VAL A 1 88 ? 4.310 -1.280 1.609 1.00 98.56 88 VAL A O 1
ATOM 689 N N . LEU A 1 89 ? 2.449 -1.398 0.348 1.00 98.44 89 LEU A N 1
ATOM 690 C CA . LEU A 1 89 ? 2.982 -2.323 -0.645 1.00 98.44 89 LEU A CA 1
ATOM 691 C C . LEU A 1 89 ? 3.117 -1.655 -2.005 1.00 98.44 89 LEU A C 1
ATOM 693 O O . LEU A 1 89 ? 2.140 -1.182 -2.590 1.00 98.44 89 LEU A O 1
ATOM 697 N N . ASN A 1 90 ? 4.340 -1.681 -2.518 1.00 98.44 90 ASN A N 1
ATOM 698 C CA . ASN A 1 90 ? 4.608 -1.481 -3.931 1.00 98.44 90 ASN A CA 1
ATOM 699 C C . ASN A 1 90 ? 4.729 -2.840 -4.630 1.00 98.44 90 ASN A C 1
ATOM 701 O O . ASN A 1 90 ? 5.042 -3.850 -4.003 1.00 98.44 90 ASN A O 1
ATOM 705 N N . HIS A 1 91 ? 4.543 -2.842 -5.945 1.00 98.38 91 HIS A N 1
ATOM 706 C CA . HIS A 1 91 ? 4.751 -4.016 -6.782 1.00 98.38 91 HIS A CA 1
ATOM 707 C C . HIS A 1 91 ? 5.662 -3.678 -7.959 1.00 98.38 91 HIS A C 1
ATOM 709 O O . HIS A 1 91 ? 5.698 -2.527 -8.398 1.00 98.38 91 HIS A O 1
ATOM 715 N N . TRP A 1 92 ? 6.370 -4.687 -8.457 1.00 97.25 92 TRP A N 1
ATOM 716 C CA . TRP A 1 92 ? 7.118 -4.648 -9.708 1.00 97.25 92 TRP A CA 1
ATOM 717 C C . TRP A 1 92 ? 6.203 -4.361 -10.895 1.00 97.25 92 TRP A C 1
ATOM 719 O O . TRP A 1 92 ? 4.996 -4.623 -10.852 1.00 97.25 92 TRP A O 1
ATOM 729 N N . ASP A 1 93 ? 6.779 -3.843 -11.971 1.00 97.81 93 ASP A N 1
ATOM 730 C CA . ASP A 1 93 ? 6.074 -3.506 -13.201 1.00 97.81 93 ASP A CA 1
ATOM 731 C C . ASP A 1 93 ? 4.909 -2.525 -12.968 1.00 97.81 93 ASP A C 1
ATOM 733 O O . ASP A 1 93 ? 3.818 -2.615 -13.546 1.00 97.81 93 ASP A O 1
ATOM 737 N N . CYS A 1 94 ? 5.121 -1.565 -12.064 1.00 98.12 94 CYS A N 1
ATOM 738 C CA . CYS A 1 94 ? 4.103 -0.589 -11.704 1.00 98.12 94 CYS A CA 1
ATOM 739 C C . CYS A 1 94 ? 4.001 0.529 -12.745 1.00 98.12 94 CYS A C 1
ATOM 741 O O . CYS A 1 94 ? 4.947 1.281 -12.986 1.00 98.12 94 CYS A O 1
ATOM 743 N N . GLY A 1 95 ? 2.805 0.726 -13.308 1.00 97.81 95 GLY A N 1
ATOM 744 C CA . GLY A 1 95 ? 2.558 1.779 -14.299 1.00 97.81 95 GLY A CA 1
ATOM 745 C C . GLY A 1 95 ? 2.852 3.196 -13.790 1.00 97.81 95 GLY A C 1
ATOM 746 O O . GLY A 1 95 ? 3.346 4.027 -14.546 1.00 97.81 95 GLY A O 1
ATOM 747 N N . ALA A 1 96 ? 2.650 3.469 -12.494 1.00 96.94 96 ALA A N 1
ATOM 748 C CA . ALA A 1 96 ? 2.992 4.764 -11.894 1.00 96.94 96 ALA A CA 1
ATOM 749 C C . ALA A 1 96 ? 4.509 5.027 -11.863 1.00 96.94 96 ALA A C 1
ATOM 751 O O . ALA A 1 96 ? 4.942 6.175 -11.781 1.00 96.94 96 ALA A O 1
ATOM 752 N N . TYR A 1 97 ? 5.319 3.971 -11.930 1.00 97.38 97 TYR A N 1
ATOM 753 C CA . TYR A 1 97 ? 6.773 4.035 -12.064 1.00 97.38 97 TYR A CA 1
ATOM 754 C C . TYR A 1 97 ? 7.244 3.989 -13.523 1.00 97.38 97 TYR A C 1
ATOM 756 O O . TYR A 1 97 ? 8.439 4.091 -13.767 1.00 97.38 97 TYR A O 1
ATOM 764 N N . GLY A 1 98 ? 6.318 3.911 -14.483 1.00 97.06 98 GLY A N 1
ATOM 765 C CA . GLY A 1 98 ? 6.633 3.792 -15.903 1.00 97.06 98 GLY A CA 1
ATOM 766 C C . GLY A 1 98 ? 6.732 2.351 -16.403 1.00 97.06 98 GLY A C 1
ATOM 767 O O . GLY A 1 98 ? 7.119 2.167 -17.555 1.00 97.06 98 GLY A O 1
ATOM 768 N N . SER A 1 99 ? 6.309 1.353 -15.608 1.00 97.12 99 SER A N 1
ATOM 769 C CA . SER A 1 99 ? 6.498 -0.099 -15.834 1.00 97.12 99 SER A CA 1
ATOM 770 C C . SER A 1 99 ? 7.975 -0.522 -15.834 1.00 97.12 99 SER A C 1
ATOM 772 O O . SER A 1 99 ? 8.861 0.334 -15.870 1.00 97.12 99 SER A O 1
ATOM 774 N N . SER A 1 100 ? 8.268 -1.826 -15.823 1.00 97.12 100 SER A N 1
ATOM 775 C CA . SER A 1 100 ? 9.657 -2.319 -15.750 1.00 97.12 100 SER A CA 1
ATOM 776 C C . SER A 1 100 ? 10.525 -1.834 -16.919 1.00 97.12 100 SER A C 1
ATOM 778 O O . SER A 1 100 ? 11.734 -1.679 -16.785 1.00 97.12 100 SER A O 1
ATOM 780 N N . LYS A 1 101 ? 9.910 -1.501 -18.063 1.00 97.12 101 LYS A N 1
ATOM 781 C CA . LYS A 1 101 ? 10.599 -0.949 -19.245 1.00 97.12 101 LYS A CA 1
ATOM 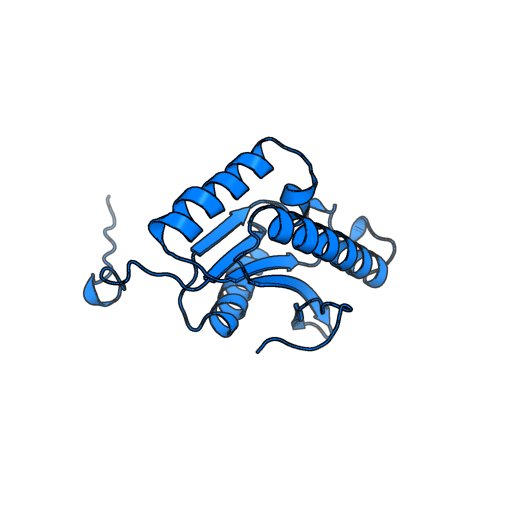782 C C . LYS A 1 101 ? 11.241 0.429 -19.022 1.00 97.12 101 LYS A C 1
ATOM 784 O O . LYS A 1 101 ? 12.021 0.866 -19.861 1.00 97.12 101 LYS A O 1
ATOM 789 N N . SER A 1 102 ? 10.851 1.148 -17.966 1.00 97.56 102 SER A N 1
ATOM 790 C CA . SER A 1 102 ? 11.431 2.451 -17.615 1.00 97.56 102 SER A CA 1
ATOM 791 C C . SER A 1 102 ? 12.734 2.336 -16.826 1.00 97.56 102 SER A C 1
ATOM 793 O O . SER A 1 102 ? 13.346 3.362 -16.539 1.00 97.56 102 SER A O 1
ATOM 795 N N . PHE A 1 103 ? 13.162 1.115 -16.509 1.00 97.69 103 PHE A N 1
ATOM 796 C CA . PHE A 1 103 ? 14.393 0.822 -15.791 1.00 97.69 103 PHE A CA 1
ATOM 797 C C . PHE A 1 103 ? 15.360 0.056 -16.695 1.00 97.69 103 PHE A C 1
ATOM 799 O O . PHE A 1 103 ? 14.956 -0.698 -17.579 1.00 97.69 103 PHE A O 1
ATOM 806 N N . SER A 1 104 ? 16.656 0.245 -16.470 1.00 97.50 104 SER A N 1
ATOM 807 C CA . SER A 1 104 ? 17.724 -0.463 -17.182 1.00 97.50 104 SER A CA 1
ATOM 808 C C . SER A 1 104 ? 17.842 -1.931 -16.768 1.00 97.50 104 SER A C 1
ATOM 810 O O . SER A 1 104 ? 18.367 -2.745 -17.527 1.00 97.50 104 SER A O 1
ATOM 812 N N . SER A 1 105 ? 17.362 -2.279 -15.570 1.00 97.00 105 SER A N 1
ATOM 813 C CA . SER A 1 105 ? 17.385 -3.639 -15.033 1.00 97.00 105 SER A CA 1
ATOM 814 C C . SER A 1 105 ? 16.320 -3.848 -13.945 1.00 97.00 105 SER A C 1
ATOM 816 O O . SER A 1 105 ? 15.902 -2.876 -13.309 1.00 97.00 105 SER A O 1
ATOM 818 N N . PRO A 1 106 ? 15.918 -5.105 -13.664 1.00 94.88 106 PRO A N 1
ATOM 819 C CA . PRO A 1 106 ? 15.058 -5.426 -12.520 1.00 94.88 106 PRO A CA 1
ATOM 820 C C . PRO A 1 106 ? 15.643 -4.972 -11.175 1.00 94.88 106 PRO A C 1
ATOM 822 O O . PRO A 1 106 ? 14.903 -4.588 -10.273 1.00 94.88 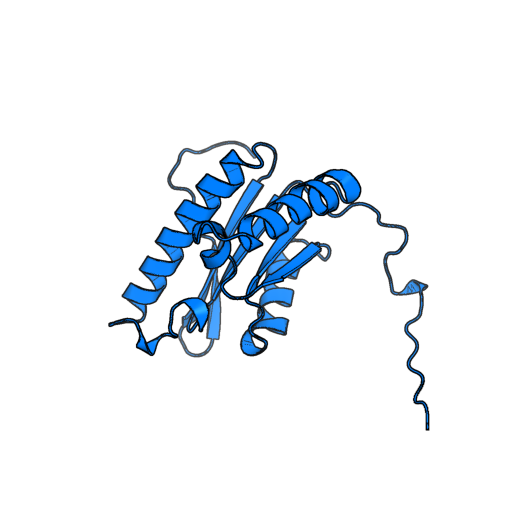106 PRO A O 1
ATOM 825 N N . GLN A 1 107 ? 16.973 -4.995 -11.044 1.00 96.06 107 GLN A N 1
ATOM 826 C CA . GLN A 1 107 ? 17.676 -4.534 -9.850 1.00 96.06 107 GLN A CA 1
ATOM 827 C C . GLN A 1 107 ? 17.500 -3.026 -9.650 1.00 96.06 107 GLN A C 1
ATOM 829 O O . GLN A 1 107 ? 17.190 -2.596 -8.546 1.00 96.06 107 GLN A O 1
ATOM 834 N N . GLU A 1 108 ? 17.625 -2.222 -10.710 1.00 97.69 108 GLU A N 1
ATOM 835 C CA . GLU A 1 108 ? 17.399 -0.774 -10.622 1.00 97.69 108 GLU A CA 1
ATOM 836 C C . GLU A 1 108 ? 15.949 -0.441 -10.232 1.00 97.69 108 GLU A C 1
ATOM 838 O O . GLU A 1 108 ? 15.719 0.443 -9.401 1.00 97.69 108 GLU A O 1
ATOM 843 N N . GLU A 1 109 ? 14.973 -1.152 -10.809 1.00 97.94 109 GLU A N 1
ATOM 844 C CA . GLU A 1 109 ? 13.558 -1.011 -10.448 1.00 97.94 109 GLU A CA 1
ATOM 845 C C . GLU A 1 109 ? 13.345 -1.300 -8.960 1.00 97.94 109 GLU A C 1
ATOM 847 O O . GLU A 1 109 ? 12.778 -0.480 -8.231 1.00 97.94 109 GLU A O 1
ATOM 852 N N . GLU A 1 110 ? 13.848 -2.441 -8.492 1.00 96.69 110 GLU A N 1
ATOM 853 C CA . GLU A 1 110 ? 13.761 -2.831 -7.092 1.00 96.69 110 GLU A CA 1
ATOM 854 C C . GLU A 1 110 ? 14.404 -1.784 -6.179 1.00 96.69 110 GLU A C 1
ATOM 856 O O . GLU A 1 110 ? 13.752 -1.282 -5.265 1.00 96.69 110 GLU A O 1
ATOM 861 N N . GLU A 1 111 ? 15.648 -1.390 -6.445 1.00 97.25 111 GLU A N 1
ATOM 862 C CA . GLU A 1 111 ? 16.338 -0.374 -5.655 1.00 97.25 111 GLU A CA 1
ATOM 863 C C . GLU A 1 111 ? 15.555 0.942 -5.607 1.00 97.25 111 GLU A C 1
ATOM 865 O O . GLU A 1 111 ? 15.495 1.595 -4.559 1.00 97.25 111 GLU A O 1
ATOM 870 N N . ARG A 1 112 ? 14.920 1.340 -6.718 1.00 97.81 112 ARG A N 1
ATOM 871 C CA . ARG A 1 112 ? 14.060 2.523 -6.743 1.00 97.81 112 ARG A CA 1
ATOM 872 C C . ARG A 1 112 ? 12.860 2.358 -5.815 1.00 97.81 112 ARG A C 1
ATOM 874 O O . ARG A 1 112 ? 12.578 3.273 -5.042 1.00 97.81 112 ARG A O 1
ATOM 881 N N . HIS A 1 113 ? 12.169 1.225 -5.865 1.00 98.00 113 HIS A N 1
ATOM 882 C CA . HIS A 1 113 ? 11.043 0.964 -4.972 1.00 98.00 113 HIS A CA 1
ATOM 883 C C . HIS A 1 113 ? 11.466 0.917 -3.503 1.00 98.00 113 HIS A C 1
ATOM 885 O O . HIS A 1 113 ? 10.769 1.488 -2.668 1.00 98.00 113 HIS A O 1
ATOM 891 N N . ILE A 1 114 ? 12.600 0.295 -3.177 1.00 97.62 114 ILE A N 1
ATOM 892 C CA . ILE A 1 114 ? 13.121 0.208 -1.806 1.00 97.62 114 ILE A CA 1
ATOM 893 C C . ILE A 1 114 ? 13.490 1.592 -1.254 1.00 97.62 114 ILE A C 1
ATOM 895 O O . ILE A 1 114 ? 13.154 1.903 -0.104 1.00 97.62 114 ILE A O 1
ATOM 899 N N . ARG A 1 115 ? 14.128 2.449 -2.066 1.00 97.69 115 ARG A N 1
ATOM 900 C CA . ARG A 1 115 ? 14.411 3.847 -1.696 1.00 97.69 115 ARG A CA 1
ATOM 901 C C . ARG A 1 115 ? 13.123 4.617 -1.413 1.00 97.69 115 ARG A C 1
ATOM 903 O O . ARG A 1 115 ? 12.965 5.141 -0.312 1.00 97.69 115 ARG A O 1
ATOM 910 N N . ASP A 1 116 ? 12.174 4.602 -2.349 1.00 97.94 116 ASP A N 1
ATOM 911 C CA . ASP A 1 116 ? 10.893 5.296 -2.187 1.00 97.94 116 ASP A CA 1
ATOM 912 C C . ASP A 1 116 ? 10.119 4.763 -0.960 1.00 97.94 116 ASP A C 1
ATOM 914 O O . ASP A 1 116 ? 9.603 5.539 -0.164 1.00 97.94 116 ASP A O 1
ATOM 918 N N . LEU A 1 117 ? 10.063 3.444 -0.741 1.00 98.31 117 LEU A N 1
ATOM 919 C CA . LEU A 1 117 ? 9.390 2.855 0.427 1.00 98.31 117 LEU A CA 1
ATOM 920 C C . LEU A 1 117 ? 10.050 3.262 1.749 1.00 98.31 117 LEU A C 1
ATOM 922 O 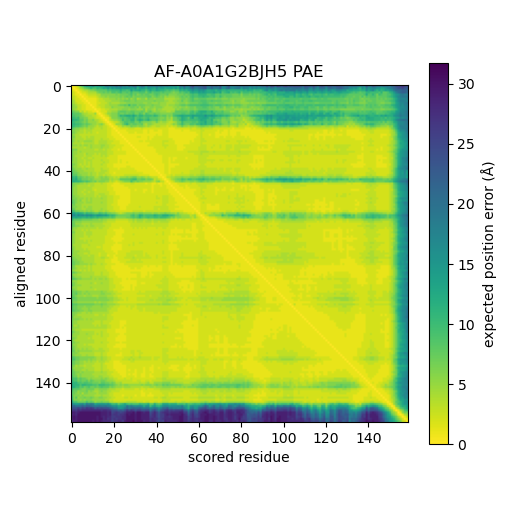O . LEU A 1 117 ? 9.359 3.452 2.752 1.00 98.31 117 LEU A O 1
ATOM 926 N N . THR A 1 118 ? 11.371 3.434 1.759 1.00 97.44 118 THR A N 1
ATOM 927 C CA . THR A 1 118 ? 12.097 3.932 2.931 1.00 97.44 118 THR A CA 1
ATOM 928 C C . THR A 1 118 ? 11.715 5.379 3.244 1.00 97.44 118 THR A C 1
ATOM 930 O O . THR A 1 118 ? 11.465 5.702 4.406 1.00 97.44 118 THR A O 1
ATOM 933 N N . GLU A 1 119 ? 11.595 6.235 2.227 1.00 97.75 119 GLU A N 1
ATOM 934 C CA . GLU A 1 119 ? 11.108 7.611 2.390 1.00 97.75 119 GLU A CA 1
ATOM 935 C C . GLU A 1 119 ? 9.638 7.655 2.827 1.00 97.75 119 GLU A C 1
ATOM 937 O O . GLU A 1 119 ? 9.285 8.412 3.732 1.00 97.75 119 GLU A O 1
ATOM 942 N N . VAL A 1 120 ? 8.788 6.799 2.248 1.00 97.75 120 VAL A N 1
ATOM 943 C CA . VAL A 1 120 ? 7.375 6.659 2.634 1.00 97.75 120 VAL A CA 1
ATOM 944 C C . VAL A 1 120 ? 7.255 6.278 4.101 1.00 97.75 120 VAL A C 1
ATOM 946 O O . VAL A 1 120 ? 6.446 6.867 4.816 1.00 97.75 120 VAL A O 1
ATOM 949 N N . ARG A 1 121 ? 8.071 5.326 4.567 1.00 97.88 121 ARG A N 1
ATOM 950 C CA . ARG A 1 121 ? 8.100 4.924 5.974 1.00 97.88 121 ARG A CA 1
ATOM 951 C C . ARG A 1 121 ? 8.426 6.106 6.881 1.00 97.88 121 ARG A C 1
ATOM 953 O O . ARG A 1 121 ? 7.694 6.344 7.837 1.00 97.88 121 ARG A O 1
ATOM 960 N N . SER A 1 122 ? 9.480 6.859 6.567 1.00 97.25 122 SER A N 1
ATOM 961 C CA . SER A 1 122 ? 9.879 8.046 7.335 1.00 97.25 122 SER A CA 1
ATOM 962 C C . SER A 1 122 ? 8.783 9.112 7.351 1.00 97.25 122 SER A C 1
ATOM 964 O O . SER A 1 122 ? 8.455 9.650 8.409 1.00 97.25 122 SER A O 1
ATOM 966 N N . PHE A 1 123 ? 8.167 9.378 6.197 1.00 97.38 123 PHE A N 1
ATOM 967 C CA . PHE A 1 123 ? 7.047 10.307 6.085 1.00 97.38 123 PHE A CA 1
ATOM 968 C C . PHE A 1 123 ? 5.858 9.868 6.953 1.00 97.38 123 PHE A C 1
ATOM 970 O O . PHE A 1 123 ? 5.389 10.638 7.790 1.00 97.38 123 PHE A O 1
ATOM 977 N N . LEU A 1 124 ? 5.392 8.628 6.811 1.00 97.62 124 LEU A N 1
ATOM 978 C CA . LEU A 1 124 ? 4.242 8.128 7.567 1.00 97.62 124 LEU A CA 1
ATOM 979 C C . LEU A 1 124 ? 4.516 8.051 9.068 1.00 97.62 124 LEU A C 1
ATOM 981 O O . LEU A 1 124 ? 3.629 8.372 9.852 1.00 97.62 124 LEU A O 1
ATOM 985 N N . HIS A 1 125 ? 5.735 7.697 9.475 1.00 97.12 125 HIS A N 1
ATOM 986 C CA . HIS A 1 125 ? 6.129 7.723 10.881 1.00 97.12 125 HIS A CA 1
ATOM 987 C C . HIS A 1 125 ? 6.077 9.149 11.452 1.00 97.12 125 HIS A C 1
ATOM 989 O O . HIS A 1 125 ? 5.647 9.343 12.586 1.00 97.12 125 HIS A O 1
ATOM 995 N N . SER A 1 126 ? 6.456 10.165 10.667 1.00 97.25 126 SER A N 1
ATOM 996 C CA . SER A 1 126 ? 6.330 11.566 11.093 1.00 97.25 126 SER A CA 1
ATOM 997 C C . SER A 1 126 ? 4.868 12.026 11.220 1.00 97.25 126 SER A C 1
ATOM 999 O O . SER A 1 126 ? 4.528 12.736 12.162 1.00 97.25 126 SER A O 1
ATOM 1001 N N . GLU A 1 127 ? 3.984 11.577 10.323 1.00 97.31 127 GLU A N 1
ATOM 1002 C CA . GLU A 1 127 ? 2.550 11.911 10.341 1.00 97.31 127 GLU A CA 1
ATOM 1003 C C . GLU A 1 127 ? 1.750 11.162 11.415 1.00 97.31 127 GLU A C 1
ATOM 1005 O O . GLU A 1 127 ? 0.729 11.667 11.911 1.00 97.31 127 GLU A O 1
ATOM 1010 N N . PHE A 1 128 ? 2.192 9.943 11.734 1.00 97.88 128 PHE A N 1
ATOM 1011 C CA . PHE A 1 128 ? 1.518 8.993 12.613 1.00 97.88 128 PHE A CA 1
ATOM 1012 C C . PHE A 1 128 ? 2.514 8.291 13.558 1.00 97.88 128 PHE A C 1
ATOM 1014 O O . PHE A 1 128 ? 2.720 7.083 13.439 1.00 97.88 128 PHE A O 1
ATOM 1021 N N . PRO A 1 129 ? 3.096 9.002 14.546 1.00 96.69 129 PRO A N 1
ATOM 1022 C CA . PRO A 1 129 ? 4.152 8.445 15.403 1.00 96.69 129 PRO A CA 1
ATOM 1023 C C . PRO A 1 129 ? 3.738 7.232 16.248 1.00 96.69 129 PRO A C 1
ATOM 1025 O O . PRO A 1 129 ? 4.589 6.514 16.757 1.00 96.69 129 PRO A O 1
ATOM 1028 N N . SER A 1 130 ? 2.434 7.011 16.436 1.00 9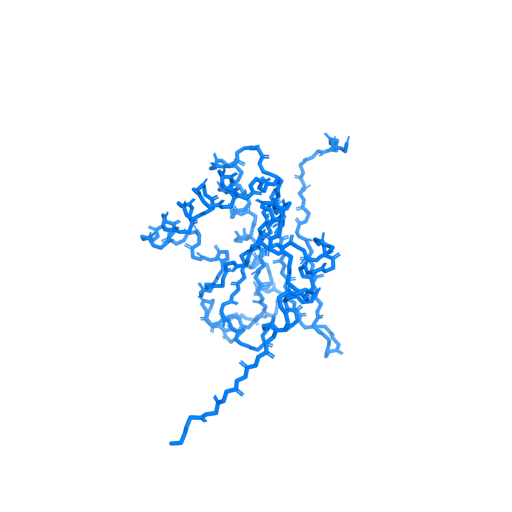5.25 130 SER A N 1
ATOM 1029 C CA . SER A 1 130 ? 1.900 5.873 17.190 1.00 95.25 130 SER A CA 1
ATOM 1030 C C . SER A 1 130 ? 1.673 4.616 16.346 1.00 95.25 130 SER A C 1
ATOM 1032 O O . SER A 1 130 ? 1.254 3.603 16.900 1.00 95.25 130 SER A O 1
ATOM 1034 N N . LEU A 1 131 ? 1.854 4.679 15.022 1.00 97.31 131 LEU A N 1
ATOM 1035 C CA . LEU A 1 131 ? 1.641 3.538 14.134 1.00 97.31 131 LEU A CA 1
ATOM 1036 C C . LEU A 1 131 ? 2.958 2.825 13.838 1.00 97.31 131 LEU A C 1
ATOM 1038 O O . LEU A 1 131 ? 3.946 3.452 13.458 1.00 97.31 131 LEU A O 1
ATOM 1042 N N . ALA A 1 132 ? 2.944 1.496 13.915 1.00 96.62 132 ALA A N 1
ATOM 1043 C CA . ALA A 1 132 ? 3.998 0.683 13.325 1.00 96.62 132 ALA A CA 1
ATOM 1044 C C . ALA A 1 132 ? 3.887 0.750 11.793 1.00 96.62 132 ALA A C 1
ATOM 1046 O O . ALA A 1 132 ? 2.861 0.375 11.224 1.00 96.62 132 ALA A O 1
ATOM 1047 N N . ILE A 1 133 ? 4.931 1.237 11.120 1.00 98.00 133 ILE A N 1
ATOM 1048 C CA . ILE A 1 133 ? 4.932 1.383 9.661 1.00 98.00 133 ILE A CA 1
ATOM 1049 C C . ILE A 1 133 ? 5.703 0.230 9.020 1.00 98.00 133 ILE A C 1
ATOM 1051 O O . ILE A 1 133 ? 6.926 0.138 9.140 1.00 98.00 133 ILE A O 1
ATOM 1055 N N . ILE A 1 134 ? 4.977 -0.626 8.307 1.00 97.81 134 ILE A N 1
ATOM 1056 C CA . ILE A 1 134 ? 5.520 -1.755 7.553 1.00 97.81 134 ILE A CA 1
ATOM 1057 C C . ILE A 1 134 ? 5.492 -1.373 6.078 1.00 97.81 134 ILE A C 1
ATOM 1059 O O . ILE A 1 134 ? 4.477 -0.916 5.560 1.00 97.81 134 ILE A O 1
ATOM 1063 N N . VAL A 1 135 ? 6.601 -1.567 5.376 1.00 98.44 135 VAL A N 1
ATOM 1064 C CA . VAL A 1 135 ? 6.663 -1.312 3.936 1.00 98.44 135 VAL A CA 1
ATOM 1065 C C . VAL A 1 135 ? 7.224 -2.533 3.226 1.00 98.44 135 VAL A C 1
ATOM 1067 O O . VAL A 1 135 ? 8.103 -3.213 3.757 1.00 98.44 135 VAL A O 1
ATOM 1070 N N . GLY A 1 136 ? 6.697 -2.836 2.046 1.00 97.94 136 GLY A N 1
ATOM 1071 C CA . GLY A 1 136 ? 7.073 -4.024 1.295 1.00 97.94 136 GLY A CA 1
ATOM 1072 C C . GLY A 1 136 ? 7.004 -3.823 -0.210 1.00 97.94 136 GLY A C 1
ATOM 1073 O O . GLY A 1 136 ? 6.311 -2.939 -0.717 1.00 97.94 136 GLY A O 1
ATOM 1074 N N . TYR A 1 137 ? 7.750 -4.660 -0.915 1.00 98.06 137 TYR A N 1
ATOM 1075 C CA . TYR A 1 137 ? 7.836 -4.682 -2.365 1.00 98.06 137 TYR A CA 1
ATOM 1076 C C . TYR A 1 137 ? 7.619 -6.108 -2.865 1.00 98.06 137 TYR A C 1
ATOM 1078 O O . TYR A 1 137 ? 8.239 -7.039 -2.349 1.00 98.06 137 TYR A O 1
ATOM 1086 N N . SER A 1 138 ? 6.740 -6.284 -3.851 1.00 97.75 138 SER A N 1
ATOM 1087 C CA . SER A 1 138 ? 6.569 -7.569 -4.531 1.00 97.75 138 SER A CA 1
ATOM 1088 C C . SER A 1 138 ? 7.294 -7.593 -5.871 1.00 97.75 138 SER A C 1
ATOM 1090 O O . SER A 1 138 ? 7.113 -6.671 -6.661 1.00 97.75 138 SER A O 1
ATOM 1092 N N . THR A 1 139 ? 8.027 -8.659 -6.173 1.00 96.44 139 THR A N 1
ATOM 1093 C CA . THR A 1 139 ? 8.761 -8.841 -7.439 1.00 96.44 139 THR A CA 1
ATOM 1094 C C . THR A 1 139 ? 8.647 -10.267 -7.956 1.00 96.44 139 THR A C 1
ATOM 1096 O O . THR A 1 139 ? 8.192 -11.142 -7.224 1.00 96.44 139 THR A O 1
ATOM 1099 N N . VAL A 1 140 ? 9.044 -10.517 -9.205 1.00 94.25 140 VAL A N 1
ATOM 1100 C CA . VAL A 1 140 ? 9.024 -11.865 -9.778 1.00 94.25 140 VAL A CA 1
ATOM 1101 C C . VAL A 1 140 ? 10.402 -12.511 -9.767 1.00 94.25 140 VAL A C 1
ATOM 1103 O O . VAL A 1 140 ? 11.336 -12.031 -10.406 1.00 94.25 140 VAL A O 1
ATOM 1106 N N . THR A 1 141 ? 10.483 -13.666 -9.107 1.00 92.81 141 THR A N 1
ATOM 1107 C CA . THR A 1 141 ? 11.662 -14.538 -9.056 1.00 92.81 141 THR A CA 1
ATOM 1108 C C . THR A 1 141 ? 11.238 -15.943 -9.470 1.00 92.81 141 THR A C 1
ATOM 1110 O O . THR A 1 141 ? 10.260 -16.478 -8.956 1.00 92.81 141 THR A O 1
ATOM 1113 N N . GLY A 1 142 ? 11.925 -16.560 -10.437 1.00 90.69 142 GLY A N 1
ATOM 1114 C CA . GLY A 1 142 ? 11.613 -17.941 -10.845 1.00 90.69 142 GLY A CA 1
ATOM 1115 C C . GLY A 1 142 ? 10.165 -18.158 -11.320 1.00 90.69 142 GLY A C 1
ATOM 1116 O O . GLY A 1 142 ? 9.620 -19.246 -11.158 1.00 90.69 142 GLY A O 1
ATOM 1117 N N . GLY A 1 143 ? 9.521 -17.119 -11.865 1.00 91.88 143 GLY A N 1
ATOM 1118 C CA . GLY A 1 143 ? 8.115 -17.160 -12.287 1.00 91.88 143 GLY A CA 1
ATOM 1119 C C . GLY A 1 143 ? 7.096 -17.080 -11.144 1.00 91.88 143 GLY A C 1
ATOM 1120 O O . GLY A 1 143 ? 5.905 -17.239 -11.395 1.00 91.88 143 GLY A O 1
ATOM 1121 N N . GLN A 1 144 ? 7.540 -16.836 -9.911 1.00 94.56 144 GLN A N 1
ATOM 1122 C CA . GLN A 1 144 ? 6.692 -16.639 -8.737 1.00 94.56 144 GLN A CA 1
ATOM 1123 C C . GLN A 1 144 ? 6.707 -15.173 -8.316 1.00 94.56 144 GLN A C 1
ATOM 1125 O O . GLN A 1 144 ? 7.741 -14.516 -8.405 1.00 94.56 144 GLN A O 1
ATOM 1130 N N . LEU A 1 145 ? 5.568 -14.670 -7.839 1.00 96.31 145 LEU A N 1
ATOM 1131 C CA . LEU A 1 145 ? 5.496 -13.363 -7.196 1.00 96.31 145 LEU A CA 1
ATOM 1132 C C . LEU A 1 145 ? 5.921 -13.504 -5.730 1.00 96.31 145 LEU A C 1
ATOM 1134 O O . LEU A 1 145 ? 5.255 -14.177 -4.946 1.00 96.31 145 LEU A O 1
ATOM 1138 N N . GLU A 1 146 ? 7.012 -12.851 -5.361 1.00 96.88 146 GLU A N 1
ATOM 1139 C CA . GLU A 1 146 ? 7.578 -12.861 -4.016 1.00 96.88 146 GLU A CA 1
ATOM 1140 C C . GLU A 1 146 ? 7.405 -11.497 -3.360 1.00 96.88 146 GLU A C 1
ATOM 1142 O O . GLU A 1 146 ? 7.725 -10.472 -3.960 1.00 96.88 146 GLU A O 1
ATOM 1147 N N . TYR A 1 147 ? 6.949 -11.481 -2.108 1.00 97.31 147 TYR A N 1
ATOM 1148 C CA . TYR A 1 147 ? 6.829 -10.269 -1.303 1.00 97.31 147 TYR A CA 1
ATOM 1149 C C . TYR A 1 147 ? 8.002 -10.162 -0.336 1.00 97.31 147 TYR A C 1
ATOM 1151 O O . TYR A 1 147 ? 8.302 -11.102 0.400 1.00 97.31 147 TYR A O 1
ATOM 1159 N N . ARG A 1 148 ? 8.643 -8.995 -0.303 1.00 94.88 148 ARG A N 1
ATOM 1160 C CA . ARG A 1 148 ? 9.756 -8.700 0.601 1.00 94.88 148 ARG A CA 1
ATOM 1161 C C . ARG A 1 148 ? 9.436 -7.470 1.434 1.00 94.88 148 ARG A C 1
ATOM 1163 O O . ARG A 1 148 ? 9.126 -6.410 0.893 1.00 94.88 148 ARG A O 1
ATOM 1170 N N . LEU A 1 149 ? 9.497 -7.616 2.756 1.00 96.69 149 LEU A N 1
ATOM 1171 C CA . LEU A 1 149 ? 9.406 -6.486 3.677 1.00 96.69 149 LEU A CA 1
ATOM 1172 C C . LEU A 1 149 ? 10.749 -5.756 3.704 1.00 96.69 149 LEU A C 1
ATOM 1174 O O . LEU A 1 149 ? 11.803 -6.387 3.730 1.00 96.69 149 LEU A O 1
ATOM 1178 N N . VAL A 1 150 ? 10.714 -4.426 3.693 1.00 93.62 150 VAL A N 1
ATOM 1179 C CA . VAL A 1 150 ? 11.931 -3.613 3.735 1.00 93.62 150 VAL A CA 1
ATOM 1180 C C . VAL A 1 150 ? 12.329 -3.402 5.187 1.00 93.62 150 VAL A C 1
ATOM 1182 O O . VAL A 1 150 ? 11.666 -2.672 5.933 1.00 93.62 150 VAL A O 1
ATOM 1185 N N . GLU A 1 151 ? 13.425 -4.035 5.593 1.00 83.12 151 GLU A N 1
ATOM 1186 C CA . GLU A 1 151 ? 13.933 -3.919 6.955 1.00 83.12 151 GLU A CA 1
ATOM 1187 C C . GLU A 1 151 ? 14.302 -2.469 7.311 1.00 83.12 151 GLU A C 1
ATOM 1189 O O . GLU A 1 151 ? 14.548 -1.596 6.468 1.00 83.12 151 GLU A O 1
ATOM 1194 N N . HIS A 1 152 ? 14.267 -2.165 8.605 1.00 66.62 152 HIS A N 1
ATOM 1195 C CA . HIS A 1 152 ? 14.805 -0.917 9.120 1.00 66.62 152 HIS A CA 1
ATOM 1196 C C . HIS A 1 152 ? 16.229 -1.170 9.605 1.00 66.62 152 HIS A C 1
ATOM 1198 O O . HIS A 1 152 ? 16.425 -1.765 10.661 1.00 66.62 152 HIS A O 1
ATOM 1204 N N . ASN A 1 153 ? 17.228 -0.683 8.868 1.00 49.88 153 ASN A N 1
ATOM 1205 C CA . ASN A 1 153 ? 18.589 -0.585 9.395 1.00 49.88 153 ASN A CA 1
ATOM 1206 C C . ASN A 1 153 ? 18.651 0.605 10.366 1.00 49.88 153 ASN A C 1
ATOM 1208 O O . ASN A 1 153 ? 19.136 1.679 10.024 1.00 49.88 153 ASN A O 1
ATOM 1212 N N . GLY A 1 154 ? 18.084 0.416 11.559 1.00 41.88 154 GLY A N 1
ATOM 1213 C CA . GLY A 1 154 ? 18.002 1.419 12.616 1.00 41.88 154 GLY A CA 1
ATOM 1214 C C . GLY A 1 154 ? 17.636 0.796 13.963 1.00 41.88 154 GLY A C 1
ATOM 1215 O O . GLY A 1 154 ? 16.508 0.926 14.412 1.00 41.88 154 GLY A O 1
ATOM 1216 N N . ALA A 1 155 ? 18.634 0.145 14.573 1.00 32.34 155 ALA A N 1
ATOM 1217 C CA . ALA A 1 155 ? 18.732 -0.339 15.961 1.00 32.34 155 ALA A CA 1
ATOM 1218 C C . ALA A 1 155 ? 17.702 -1.386 16.477 1.00 32.34 155 ALA A C 1
ATOM 1220 O O . ALA A 1 155 ? 16.529 -1.373 16.113 1.00 32.34 155 ALA A O 1
ATOM 1221 N N . PRO A 1 156 ? 18.132 -2.318 17.359 1.00 39.72 156 PRO A N 1
ATOM 1222 C CA . PRO A 1 156 ? 17.282 -3.379 17.883 1.00 39.72 156 PRO A CA 1
ATOM 1223 C C . PRO A 1 156 ? 16.456 -2.893 19.083 1.00 39.72 156 PRO A C 1
ATOM 1225 O O . PRO A 1 156 ? 16.996 -2.281 20.001 1.00 39.72 156 PRO A O 1
ATOM 1228 N N . GLY A 1 157 ? 15.177 -3.272 19.127 1.00 38.69 157 GLY A N 1
ATOM 1229 C CA . GLY A 1 157 ? 14.401 -3.318 20.370 1.00 38.69 157 GLY A CA 1
ATOM 1230 C C . GLY A 1 157 ? 13.218 -2.357 20.438 1.00 38.69 157 GLY A C 1
ATOM 1231 O O . GLY A 1 157 ? 13.352 -1.209 20.836 1.00 38.69 157 GLY A O 1
ATOM 1232 N N . ASN A 1 158 ? 12.039 -2.875 20.104 1.00 31.30 158 ASN A N 1
ATOM 1233 C CA . ASN A 1 158 ? 10.920 -2.945 21.047 1.00 31.30 158 ASN A CA 1
ATOM 1234 C C . ASN A 1 158 ? 9.870 -3.887 20.449 1.00 31.30 158 ASN A C 1
ATOM 1236 O O . ASN A 1 158 ? 9.004 -3.485 19.674 1.00 31.30 158 ASN A O 1
ATOM 1240 N N . ARG A 1 159 ? 10.041 -5.174 20.766 1.00 38.78 159 ARG A N 1
ATOM 1241 C CA . ARG A 1 159 ? 8.904 -6.079 20.938 1.00 38.78 159 ARG A CA 1
ATOM 1242 C C . ARG A 1 159 ? 8.377 -5.884 22.349 1.00 38.78 159 ARG A C 1
ATOM 1244 O O . ARG A 1 159 ? 9.233 -5.644 23.229 1.00 38.78 159 ARG A O 1
#

pLDDT: mean 92.21, std 12.69, range [31.3, 98.56]

Radius of gyration: 16.86 Å; Cα contacts (8 Å, |Δi|>4): 233; chains: 1; bounding box: 53×35×40 Å

Foldseek 3Di:
DDDDDDDPCVVPPPVQFAFAEEEWEELPPVCVVVVCVVVCVVRVHGYHYHHHQQFLVVCVPPDVVVVVVLCCCVVRNCVGHNYQAYETEYEALGVVCVGPVVDPDPVRRVVVQLVSQVVSQVSVCVSPVRHHYWYWYWYDDPNDIDIDIRDDPDDDDDD

Mean predicted aligned error: 4.87 Å

Nearest PDB structures (foldseek):
  5gaf-assembly1_i  TM=3.984E-01  e=7.452E-01  Escherichia coli
  3dmp-assembly2_C  TM=5.174E-01  e=7.444E+00  Burkholderia pseudomallei
  1ls1-assembly1_A  TM=2.351E-01  e=3.685E+00  Thermus aquaticus